Protein AF-A0A2N6VI65-F1 (afdb_monomer_lite)

pLDDT: mean 75.27, std 11.45, range [41.16, 92.69]

Structure (mmCIF, N/CA/C/O backbone):
data_AF-A0A2N6VI65-F1
#
_entry.id   AF-A0A2N6VI65-F1
#
loop_
_atom_site.group_PDB
_atom_site.id
_atom_site.type_symbol
_atom_site.label_atom_id
_atom_site.label_alt_id
_atom_site.label_comp_id
_atom_site.label_asym_id
_atom_site.label_entity_id
_atom_site.label_seq_id
_atom_site.pdbx_PDB_ins_code
_atom_site.Cartn_x
_atom_site.Cartn_y
_atom_site.Cartn_z
_atom_site.occupancy
_atom_site.B_iso_or_equiv
_atom_site.auth_seq_id
_atom_site.auth_comp_id
_atom_site.auth_asym_id
_atom_site.auth_atom_id
_atom_site.pdbx_PDB_model_num
ATOM 1 N N . GLY A 1 1 ? -9.126 8.020 13.273 1.00 67.00 1 GLY A N 1
ATOM 2 C CA . GLY A 1 1 ? -7.845 7.794 12.573 1.00 67.00 1 GLY A CA 1
ATOM 3 C C . GLY A 1 1 ? -8.045 6.681 11.572 1.00 67.00 1 GLY A C 1
ATOM 4 O O . GLY A 1 1 ? -8.697 5.707 11.927 1.00 67.00 1 GLY A O 1
ATOM 5 N N . ALA A 1 2 ? -7.525 6.829 10.350 1.00 69.19 2 ALA A N 1
ATOM 6 C CA . ALA A 1 2 ? -7.930 6.038 9.178 1.00 69.19 2 ALA A CA 1
ATOM 7 C C . ALA A 1 2 ? -7.991 4.512 9.402 1.00 69.19 2 ALA A C 1
ATOM 9 O O . ALA A 1 2 ? -8.909 3.863 8.910 1.00 69.19 2 ALA A O 1
ATOM 10 N N . PHE A 1 3 ? -7.073 3.943 10.191 1.00 77.62 3 PHE A N 1
ATOM 11 C CA . PHE A 1 3 ? -7.085 2.523 10.555 1.00 77.62 3 PHE A CA 1
ATOM 12 C C . PHE A 1 3 ? -8.367 2.095 11.300 1.00 77.62 3 PHE A C 1
ATOM 14 O O . PHE A 1 3 ? -9.081 1.204 10.847 1.00 77.62 3 PHE A O 1
ATOM 21 N N . ARG A 1 4 ? -8.719 2.780 12.398 1.00 79.06 4 ARG A N 1
ATOM 22 C CA . ARG A 1 4 ? -9.907 2.457 13.216 1.00 79.06 4 ARG A CA 1
ATOM 23 C C . ARG A 1 4 ? -11.223 2.652 12.467 1.00 79.06 4 ARG A C 1
ATOM 25 O O . ARG A 1 4 ? -12.185 1.935 12.721 1.00 79.06 4 ARG A O 1
ATOM 32 N N . GLU A 1 5 ? -11.266 3.639 11.577 1.00 78.50 5 GLU A N 1
ATOM 33 C CA . GLU A 1 5 ? -12.449 3.937 10.763 1.00 78.50 5 GLU A CA 1
ATOM 34 C C . GLU A 1 5 ? -12.657 2.905 9.652 1.00 78.50 5 GLU A C 1
ATOM 36 O O . GLU A 1 5 ? -13.792 2.521 9.390 1.00 78.50 5 GLU A O 1
ATOM 41 N N . SER A 1 6 ? -11.576 2.433 9.025 1.00 74.56 6 SER A N 1
ATOM 42 C CA . SER A 1 6 ? -11.659 1.488 7.905 1.00 74.56 6 SER A CA 1
ATOM 43 C C . SER A 1 6 ? -11.772 0.024 8.323 1.00 74.56 6 SER A C 1
ATOM 45 O O . SER A 1 6 ? -12.264 -0.763 7.521 1.00 74.56 6 SER A O 1
ATOM 47 N N . LYS A 1 7 ? -11.347 -0.337 9.545 1.00 81.00 7 LYS A N 1
ATOM 48 C CA . LYS A 1 7 ? -11.342 -1.721 10.066 1.00 81.00 7 LYS A CA 1
ATOM 49 C C . LYS A 1 7 ? -10.830 -2.735 9.027 1.00 81.00 7 LYS A C 1
ATOM 51 O O . LYS A 1 7 ? -11.575 -3.627 8.629 1.00 81.00 7 LYS A O 1
ATOM 56 N N . PRO A 1 8 ? -9.594 -2.568 8.536 1.00 79.69 8 PRO A N 1
ATOM 57 C CA . PRO A 1 8 ? -9.106 -3.370 7.429 1.00 79.69 8 PRO A CA 1
ATOM 58 C C . PRO A 1 8 ? -8.795 -4.803 7.872 1.00 79.69 8 PRO A C 1
ATOM 60 O O . PRO A 1 8 ? -8.305 -5.020 8.978 1.00 79.69 8 PRO A O 1
ATOM 63 N N . ASP A 1 9 ? -8.987 -5.759 6.964 1.00 82.94 9 ASP A N 1
ATOM 64 C CA . ASP A 1 9 ? -8.549 -7.152 7.140 1.00 82.94 9 ASP A CA 1
ATOM 65 C C . ASP A 1 9 ? -7.065 -7.362 6.765 1.00 82.94 9 ASP A C 1
ATOM 67 O O . ASP A 1 9 ? -6.480 -8.400 7.066 1.00 82.94 9 ASP A O 1
ATOM 71 N N . LEU A 1 10 ? -6.441 -6.374 6.108 1.00 80.88 10 LEU A N 1
ATOM 72 C CA . LEU A 1 10 ? -5.026 -6.347 5.723 1.00 80.88 10 LEU A CA 1
ATOM 73 C C . LEU A 1 10 ? -4.535 -4.898 5.638 1.00 80.88 10 LEU A C 1
ATOM 75 O O . LEU A 1 10 ? -5.206 -4.038 5.064 1.00 80.88 10 LEU A O 1
ATOM 79 N N . VAL A 1 11 ? -3.331 -4.639 6.141 1.00 80.44 11 VAL A N 1
ATOM 80 C CA . VAL A 1 11 ? -2.663 -3.341 6.019 1.00 80.44 11 VAL A CA 1
ATOM 81 C C . VAL A 1 11 ? -1.476 -3.454 5.072 1.00 80.44 11 VAL A C 1
ATOM 83 O O . VAL A 1 11 ? -0.551 -4.227 5.312 1.00 80.44 11 VAL A O 1
ATOM 86 N N . LEU A 1 12 ? -1.478 -2.629 4.026 1.00 79.12 12 LEU A N 1
ATOM 87 C CA . LEU A 1 12 ? -0.283 -2.346 3.241 1.00 79.12 12 LEU A CA 1
ATOM 88 C C . LEU A 1 12 ? 0.394 -1.099 3.815 1.00 79.12 12 LEU A C 1
ATOM 90 O O . LEU A 1 12 ? -0.179 -0.010 3.765 1.00 79.12 12 LEU A O 1
ATOM 94 N N . LEU A 1 13 ? 1.585 -1.265 4.384 1.00 75.50 13 LEU A N 1
ATOM 95 C CA . LEU A 1 13 ? 2.303 -0.201 5.079 1.00 75.50 13 LEU A CA 1
ATOM 96 C C . LEU A 1 13 ? 3.497 0.280 4.253 1.00 75.50 13 LEU A C 1
ATOM 98 O O . LEU A 1 13 ? 4.426 -0.479 3.982 1.00 75.50 13 LEU A O 1
ATOM 102 N N . ASP A 1 14 ? 3.499 1.558 3.887 1.00 73.19 14 ASP A N 1
ATOM 103 C CA . ASP A 1 14 ? 4.714 2.210 3.408 1.00 73.19 14 ASP A CA 1
ATOM 104 C C . ASP A 1 14 ? 5.583 2.581 4.617 1.00 73.19 14 ASP A C 1
ATOM 106 O O . ASP A 1 14 ? 5.089 3.176 5.573 1.00 73.19 14 ASP A O 1
ATOM 110 N N . LEU A 1 15 ? 6.863 2.208 4.611 1.00 65.00 15 LEU A N 1
ATOM 111 C CA . LEU A 1 15 ? 7.795 2.591 5.675 1.00 65.00 15 LEU A CA 1
ATOM 112 C C . LEU A 1 15 ? 8.424 3.970 5.430 1.00 65.00 15 LEU A C 1
ATOM 114 O O . LEU A 1 15 ? 8.941 4.582 6.361 1.00 65.00 15 LEU A O 1
ATOM 118 N N . MET A 1 16 ? 8.318 4.494 4.205 1.00 64.44 16 MET A N 1
ATOM 119 C CA . 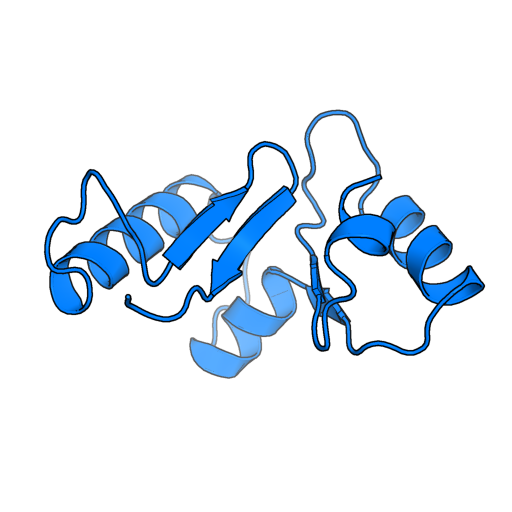MET A 1 16 ? 8.839 5.801 3.795 1.00 64.44 16 MET A CA 1
ATOM 120 C C . MET A 1 16 ? 7.751 6.884 3.848 1.00 64.44 16 MET A C 1
ATOM 122 O O . MET A 1 16 ? 7.564 7.653 2.901 1.00 64.44 16 MET A O 1
ATOM 126 N N . LEU A 1 17 ? 6.997 6.949 4.949 1.00 62.41 17 LEU A N 1
ATOM 127 C CA . LEU A 1 17 ? 5.926 7.936 5.102 1.00 62.41 17 LEU A CA 1
ATOM 128 C C . LEU A 1 17 ? 6.499 9.345 5.335 1.00 62.41 17 LEU A C 1
ATOM 130 O O . LEU A 1 17 ? 7.327 9.544 6.226 1.00 62.41 17 LEU A O 1
ATOM 134 N N . PRO A 1 18 ? 6.036 10.373 4.602 1.00 55.47 18 PRO A N 1
ATOM 135 C CA . PRO A 1 18 ? 6.449 11.743 4.873 1.00 55.47 18 PRO A CA 1
ATOM 136 C C . PRO A 1 18 ? 5.934 12.192 6.248 1.00 55.47 18 PRO A C 1
ATOM 138 O O . PRO A 1 18 ? 4.729 12.206 6.502 1.00 55.47 18 PRO A O 1
ATOM 141 N N . GLY A 1 19 ? 6.854 12.579 7.134 1.00 65.56 19 GLY A N 1
ATOM 142 C CA . GLY A 1 19 ? 6.533 13.118 8.459 1.00 65.56 19 GLY A CA 1
ATOM 143 C C . GLY A 1 19 ? 6.104 12.085 9.508 1.00 65.56 19 GLY A C 1
ATOM 144 O O . GLY A 1 19 ? 5.648 12.490 10.575 1.00 65.56 19 GLY A O 1
ATOM 145 N N . LYS A 1 20 ? 6.234 10.778 9.233 1.00 65.94 20 LYS A N 1
ATOM 146 C CA . LYS A 1 20 ? 5.970 9.701 10.201 1.00 65.94 20 LYS A CA 1
ATOM 147 C C . LYS A 1 20 ? 6.993 8.579 10.070 1.00 65.94 20 LYS A C 1
ATOM 149 O O . LYS A 1 20 ? 7.343 8.195 8.961 1.00 65.94 20 LYS A O 1
ATOM 154 N N . ASP A 1 21 ? 7.409 8.010 11.196 1.00 77.75 21 ASP A N 1
ATOM 155 C CA . ASP A 1 21 ? 8.163 6.757 11.214 1.00 77.75 21 ASP A CA 1
ATOM 156 C C . ASP A 1 21 ? 7.193 5.586 10.969 1.00 77.75 21 ASP A C 1
ATOM 158 O O . ASP A 1 21 ? 6.334 5.287 11.803 1.00 77.75 21 ASP A O 1
ATOM 162 N N . GLY A 1 22 ? 7.314 4.911 9.822 1.00 70.62 22 GLY A N 1
ATOM 163 C CA . GLY A 1 22 ? 6.486 3.747 9.495 1.00 70.62 22 GLY A CA 1
ATOM 164 C C . GLY A 1 22 ? 6.585 2.619 10.531 1.00 70.62 22 GLY A C 1
ATOM 165 O O . GLY A 1 22 ? 5.606 1.909 10.761 1.00 70.62 22 GLY A O 1
ATOM 166 N N . MET A 1 23 ? 7.712 2.494 11.240 1.00 79.06 23 MET A N 1
ATOM 167 C CA . MET A 1 23 ? 7.863 1.517 12.323 1.00 79.06 23 MET A CA 1
ATOM 168 C C . MET A 1 23 ? 7.047 1.888 13.560 1.00 79.06 23 MET A C 1
ATOM 170 O O . MET A 1 23 ? 6.576 1.000 14.273 1.00 79.06 23 MET A O 1
ATOM 174 N N . GLU A 1 24 ? 6.877 3.180 13.835 1.00 81.94 24 GLU A N 1
ATOM 175 C CA . GLU A 1 24 ? 6.002 3.652 14.906 1.00 81.94 24 GLU A CA 1
ATOM 176 C C . GLU A 1 24 ? 4.536 3.387 14.562 1.00 81.94 24 GLU A C 1
ATOM 178 O O . GLU A 1 24 ? 3.817 2.832 15.388 1.00 81.94 24 GLU A O 1
ATOM 183 N N . VAL A 1 25 ? 4.131 3.630 13.310 1.00 82.56 25 VAL A N 1
ATOM 184 C CA . VAL A 1 25 ? 2.784 3.285 12.821 1.00 82.56 25 VAL A CA 1
ATOM 185 C C . VAL A 1 25 ? 2.514 1.781 12.944 1.00 82.56 25 VAL A C 1
AT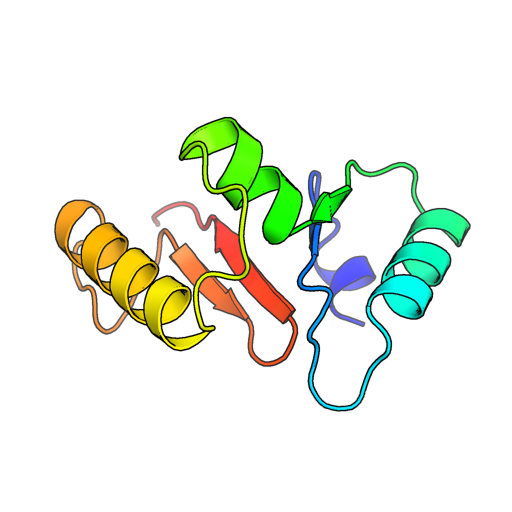OM 187 O O . VAL A 1 25 ? 1.456 1.376 13.424 1.00 82.56 25 VAL A O 1
ATOM 190 N N . CYS A 1 26 ? 3.477 0.934 12.568 1.00 84.50 26 CYS A N 1
ATOM 191 C CA . CYS A 1 26 ? 3.365 -0.516 12.740 1.00 84.50 26 CYS A CA 1
ATOM 192 C C . CYS A 1 26 ? 3.193 -0.902 14.220 1.00 84.50 26 CYS A C 1
ATOM 194 O O . CYS A 1 26 ? 2.308 -1.689 14.564 1.00 84.50 26 CYS A O 1
ATOM 196 N N . ARG A 1 27 ? 4.000 -0.307 15.112 1.00 86.19 27 ARG A N 1
ATOM 197 C CA . ARG A 1 27 ? 3.907 -0.511 16.567 1.00 86.19 27 ARG A CA 1
ATOM 198 C C . ARG A 1 27 ? 2.555 -0.069 17.127 1.00 86.19 27 ARG A C 1
ATOM 200 O O . ARG A 1 27 ? 2.021 -0.757 17.991 1.00 86.19 27 ARG A O 1
ATOM 207 N N . GLU A 1 28 ? 2.001 1.044 16.655 1.00 88.06 28 GLU A N 1
ATOM 208 C CA . GLU A 1 28 ? 0.674 1.518 17.059 1.00 88.06 28 GLU A CA 1
ATOM 209 C C . GLU A 1 28 ? -0.422 0.531 16.659 1.00 88.06 28 GLU A C 1
ATOM 211 O O . GLU A 1 28 ? -1.199 0.125 17.520 1.00 88.06 28 GLU A O 1
ATOM 216 N N . ILE A 1 29 ? -0.439 0.078 15.401 1.00 87.56 29 ILE A N 1
ATOM 217 C CA . ILE A 1 29 ? -1.417 -0.911 14.922 1.00 87.56 29 ILE A CA 1
ATOM 218 C C . ILE A 1 29 ? -1.307 -2.205 15.736 1.00 87.56 29 ILE A C 1
ATOM 220 O O . ILE A 1 29 ? -2.318 -2.729 16.194 1.00 87.56 29 ILE A O 1
ATOM 224 N N . ARG A 1 30 ? -0.085 -2.686 15.995 1.00 90.44 30 ARG A N 1
ATOM 225 C CA . ARG A 1 30 ? 0.166 -3.915 16.769 1.00 90.44 30 ARG A CA 1
ATOM 226 C C . ARG A 1 30 ? -0.258 -3.841 18.234 1.00 90.44 30 ARG A C 1
ATOM 228 O O . ARG A 1 30 ? -0.459 -4.88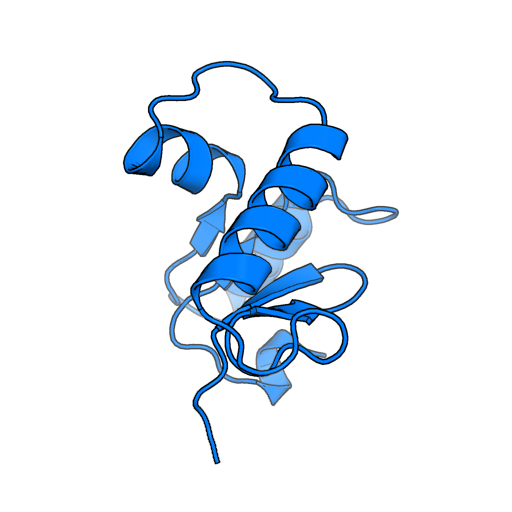1 18.846 1.00 90.44 30 ARG A O 1
ATOM 235 N N . ARG A 1 31 ? -0.409 -2.645 18.811 1.00 92.31 31 ARG A N 1
ATOM 236 C CA . ARG A 1 31 ? -0.956 -2.492 20.171 1.00 92.31 31 ARG A CA 1
ATOM 237 C C . ARG A 1 31 ? -2.461 -2.732 20.232 1.00 92.31 31 ARG A C 1
ATOM 239 O O . ARG A 1 31 ? -2.971 -2.996 21.315 1.00 92.31 31 ARG A O 1
ATOM 246 N N . GLU A 1 32 ? -3.164 -2.594 19.111 1.00 90.56 32 GLU A N 1
ATOM 247 C CA . GLU A 1 32 ? -4.628 -2.646 19.066 1.00 90.56 32 GLU A CA 1
ATOM 248 C C . GLU A 1 32 ? -5.196 -3.702 18.106 1.00 90.56 32 GLU A C 1
ATOM 250 O O . GLU A 1 32 ? -6.399 -3.955 18.142 1.00 90.56 32 GLU A O 1
ATOM 255 N N . SER A 1 33 ? -4.370 -4.329 17.261 1.00 91.06 33 SER A N 1
ATOM 256 C CA . SER A 1 33 ? -4.814 -5.316 16.277 1.00 91.06 33 SER A CA 1
ATOM 257 C C . SER A 1 33 ? -3.710 -6.273 15.811 1.00 91.06 33 SER A C 1
ATOM 259 O O . SER A 1 33 ? -2.577 -5.878 15.512 1.00 91.06 33 SER A O 1
ATOM 261 N N . ASP A 1 34 ? -4.101 -7.532 15.620 1.00 92.69 34 ASP A N 1
ATOM 262 C CA . ASP A 1 34 ? -3.289 -8.585 15.001 1.00 92.69 34 ASP A CA 1
ATOM 263 C C . ASP A 1 34 ? -3.464 -8.662 13.477 1.00 92.69 34 ASP A C 1
ATOM 265 O O . ASP A 1 34 ? -2.981 -9.594 12.837 1.00 92.69 34 ASP A O 1
ATOM 269 N N . VAL A 1 35 ? -4.130 -7.672 12.869 1.00 89.81 35 VAL A N 1
ATOM 270 C CA . VAL A 1 35 ? -4.325 -7.602 11.415 1.00 89.81 35 VAL A CA 1
ATOM 271 C C . VAL A 1 35 ? -2.996 -7.810 10.6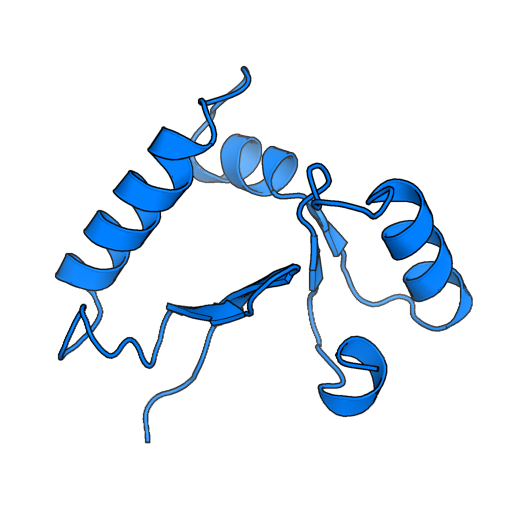74 1.00 89.81 35 VAL A C 1
ATOM 273 O O . VAL A 1 35 ? -1.981 -7.209 11.046 1.00 89.81 35 VAL A O 1
ATOM 276 N N . PRO A 1 36 ? -2.941 -8.639 9.626 1.00 85.75 36 PRO A N 1
ATOM 277 C CA . PRO A 1 36 ? -1.741 -8.773 8.816 1.00 85.75 36 PRO A CA 1
ATOM 278 C C . PRO A 1 36 ? -1.237 -7.407 8.325 1.00 85.75 36 PRO A C 1
ATOM 280 O O . PRO A 1 36 ? -2.016 -6.561 7.883 1.00 85.75 36 PRO A O 1
ATOM 283 N N . ILE A 1 37 ? 0.075 -7.188 8.428 1.00 87.19 37 ILE A N 1
ATOM 284 C CA . ILE A 1 37 ? 0.751 -6.001 7.898 1.00 87.19 37 ILE A CA 1
ATOM 285 C C . ILE A 1 37 ? 1.774 -6.505 6.889 1.00 87.19 37 ILE A C 1
ATOM 287 O O . ILE A 1 37 ? 2.636 -7.305 7.248 1.00 87.19 37 ILE A O 1
ATOM 291 N N . ILE A 1 38 ? 1.667 -6.037 5.651 1.00 83.94 38 ILE A N 1
ATOM 292 C CA . ILE A 1 38 ? 2.644 -6.275 4.589 1.00 83.94 38 ILE A CA 1
ATOM 293 C C . ILE A 1 38 ? 3.282 -4.931 4.269 1.00 83.94 38 ILE A C 1
ATOM 295 O O . ILE A 1 38 ? 2.576 -3.961 3.974 1.00 83.94 38 ILE A O 1
ATOM 299 N N . THR A 1 39 ? 4.607 -4.846 4.345 1.00 83.00 39 THR A N 1
ATOM 300 C CA . THR A 1 39 ? 5.293 -3.617 3.943 1.00 83.00 39 THR A CA 1
ATOM 301 C C . THR A 1 39 ? 5.338 -3.501 2.426 1.00 83.00 39 THR A C 1
ATOM 303 O O . THR A 1 39 ? 5.255 -4.490 1.692 1.00 83.00 39 THR A O 1
ATOM 306 N N . ARG A 1 40 ? 5.498 -2.274 1.932 1.00 74.69 40 ARG A N 1
ATOM 307 C CA . ARG A 1 40 ? 5.705 -2.025 0.502 1.00 74.69 40 ARG A CA 1
ATOM 308 C C . ARG A 1 40 ? 6.872 -2.853 -0.043 1.00 74.69 40 ARG A C 1
ATOM 310 O O . ARG A 1 40 ? 6.758 -3.426 -1.121 1.00 74.69 40 ARG A O 1
ATOM 317 N N . GLU A 1 41 ? 7.964 -2.933 0.708 1.00 74.44 41 GLU A N 1
ATOM 318 C CA . GLU A 1 41 ? 9.169 -3.682 0.355 1.00 74.44 41 GLU A CA 1
ATOM 319 C C . GLU A 1 41 ? 8.890 -5.186 0.266 1.00 74.44 41 GLU A C 1
ATOM 321 O O . GLU A 1 41 ? 9.223 -5.793 -0.747 1.00 74.44 41 GLU A O 1
ATOM 326 N N . GLN A 1 42 ? 8.190 -5.759 1.253 1.00 77.94 42 GLN A N 1
ATOM 327 C CA . GLN A 1 42 ? 7.804 -7.174 1.234 1.00 77.94 42 GLN A CA 1
ATOM 328 C C . GLN A 1 42 ? 6.917 -7.507 0.033 1.00 77.94 42 GLN A C 1
ATOM 330 O O . GLN A 1 42 ? 7.108 -8.532 -0.609 1.00 77.94 42 GLN A O 1
ATOM 335 N N . LEU A 1 43 ? 5.967 -6.634 -0.317 1.00 73.44 43 LEU A N 1
ATOM 336 C CA . LEU A 1 43 ? 5.125 -6.862 -1.490 1.00 73.44 43 LEU A CA 1
ATOM 337 C C . LEU A 1 43 ? 5.941 -6.826 -2.795 1.00 73.44 43 LEU A C 1
ATOM 339 O O . LEU A 1 43 ? 5.716 -7.643 -3.688 1.00 73.44 43 LEU A O 1
ATOM 343 N N . LEU A 1 44 ? 6.873 -5.874 -2.917 1.00 69.69 44 LEU A N 1
ATOM 344 C CA . LEU A 1 44 ? 7.749 -5.749 -4.088 1.00 69.69 44 LEU A CA 1
ATOM 345 C C . LEU A 1 44 ? 8.683 -6.955 -4.239 1.00 69.69 44 LEU A C 1
ATOM 347 O O . LEU A 1 44 ?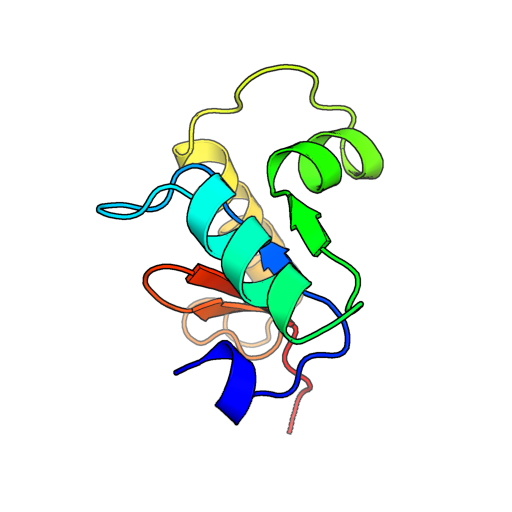 8.930 -7.406 -5.359 1.00 69.69 44 LEU A O 1
ATOM 351 N N . GLU A 1 45 ? 9.167 -7.486 -3.125 1.00 76.00 45 GLU A N 1
ATOM 352 C CA . GLU A 1 45 ? 9.984 -8.689 -3.086 1.00 76.00 45 GLU A CA 1
ATOM 353 C C . GLU A 1 45 ? 9.174 -9.939 -3.457 1.00 76.00 45 GLU A C 1
ATOM 355 O O . GLU A 1 45 ? 9.521 -10.621 -4.418 1.00 76.00 45 GLU A O 1
ATOM 360 N N . GLU A 1 46 ? 8.066 -10.206 -2.766 1.00 77.94 46 GLU A N 1
ATOM 361 C CA . GLU A 1 46 ? 7.304 -11.457 -2.904 1.00 77.94 46 GLU A CA 1
ATOM 362 C C . GLU A 1 46 ? 6.583 -11.584 -4.254 1.00 77.94 46 GLU A C 1
ATOM 364 O O . GLU A 1 46 ? 6.486 -12.672 -4.819 1.00 77.94 46 GLU A O 1
ATOM 369 N N . VAL A 1 47 ? 6.068 -10.479 -4.804 1.00 72.19 47 VAL A N 1
ATOM 370 C CA . VAL A 1 47 ? 5.282 -10.519 -6.052 1.00 72.19 47 VAL A CA 1
ATOM 371 C C . VAL A 1 47 ? 6.150 -10.284 -7.289 1.00 72.19 47 VAL A C 1
ATOM 373 O O . VAL A 1 47 ? 5.869 -10.841 -8.351 1.00 72.19 47 VAL A O 1
ATOM 376 N N . TRP A 1 48 ? 7.194 -9.456 -7.178 1.00 64.69 48 TRP A N 1
ATOM 377 C CA . TRP A 1 48 ? 7.999 -9.023 -8.328 1.00 64.69 48 TRP A CA 1
ATOM 378 C C . TRP A 1 48 ? 9.485 -9.395 -8.247 1.00 64.69 48 TRP A C 1
ATOM 380 O O . TRP A 1 48 ? 10.200 -9.190 -9.228 1.00 64.69 48 TRP A O 1
ATOM 390 N N . GLY A 1 49 ? 9.964 -9.955 -7.134 1.00 63.47 49 GLY A N 1
ATOM 391 C CA . GLY A 1 49 ? 11.365 -10.350 -6.963 1.00 63.47 49 GLY A CA 1
ATOM 392 C C . GLY A 1 49 ? 12.335 -9.172 -6.832 1.00 63.47 49 GLY A C 1
ATOM 393 O O . GLY A 1 49 ? 13.530 -9.331 -7.089 1.00 63.47 49 GLY A O 1
ATOM 394 N N . TYR A 1 50 ? 11.859 -7.972 -6.479 1.00 65.88 50 TYR A N 1
ATOM 395 C CA . TYR A 1 50 ? 12.722 -6.795 -6.358 1.00 65.88 50 TYR A CA 1
ATOM 396 C C . TYR A 1 50 ? 13.449 -6.762 -5.011 1.00 65.88 50 TYR A C 1
ATOM 398 O O . TYR A 1 50 ? 12.846 -6.545 -3.971 1.00 65.88 50 TYR A O 1
ATOM 406 N N . GLN A 1 51 ? 14.772 -6.932 -5.057 1.00 58.50 51 GLN A N 1
ATOM 407 C CA . GLN A 1 51 ? 15.651 -7.000 -3.881 1.00 58.50 51 GLN A CA 1
ATOM 408 C C . GLN A 1 51 ? 16.270 -5.647 -3.479 1.00 58.50 51 GLN A C 1
ATOM 410 O O . GLN A 1 51 ? 16.997 -5.570 -2.495 1.00 58.50 51 GLN A O 1
ATOM 415 N N . HIS A 1 52 ? 16.067 -4.582 -4.261 1.00 52.91 52 HIS A N 1
ATOM 416 C CA . HIS A 1 52 ? 16.680 -3.271 -4.023 1.00 52.91 52 HIS A CA 1
ATOM 417 C C . HIS A 1 52 ? 15.660 -2.158 -4.212 1.00 52.91 52 HIS A C 1
ATOM 419 O O . HIS A 1 52 ? 14.765 -2.280 -5.048 1.00 52.91 52 HIS A O 1
ATOM 425 N N . SER A 1 53 ? 15.833 -1.088 -3.431 1.00 54.81 53 SER A N 1
ATOM 426 C CA . SER A 1 53 ? 15.073 0.163 -3.415 1.00 54.81 53 SER A CA 1
ATOM 427 C C . SER A 1 53 ? 14.770 0.679 -4.822 1.00 54.81 53 SER A C 1
ATOM 429 O O . SER A 1 53 ? 15.462 1.530 -5.378 1.00 54.81 53 SER A O 1
ATOM 431 N N . ALA A 1 54 ? 13.695 0.157 -5.404 1.00 49.38 54 ALA A N 1
ATOM 432 C CA . ALA A 1 54 ? 13.096 0.699 -6.597 1.00 49.38 54 ALA A CA 1
ATOM 433 C C . ALA A 1 54 ? 12.569 2.080 -6.206 1.00 49.38 54 ALA A C 1
ATOM 435 O O . ALA A 1 54 ? 11.562 2.199 -5.505 1.00 49.38 54 ALA A O 1
ATOM 436 N N . ASP A 1 55 ? 13.353 3.087 -6.592 1.00 58.03 55 ASP A N 1
ATOM 437 C CA . ASP A 1 55 ? 13.079 4.519 -6.604 1.00 58.03 55 ASP A CA 1
ATOM 438 C C . ASP A 1 55 ? 11.569 4.779 -6.545 1.00 58.03 55 ASP A C 1
ATOM 440 O O . ASP A 1 55 ? 10.824 4.233 -7.353 1.00 58.03 55 ASP A O 1
ATOM 444 N N . THR A 1 56 ? 11.072 5.566 -5.592 1.00 51.88 56 THR A N 1
ATOM 445 C CA . THR A 1 56 ? 9.627 5.746 -5.332 1.00 51.88 56 THR A CA 1
ATOM 446 C C . THR A 1 56 ? 8.849 6.181 -6.589 1.00 51.88 56 THR A C 1
ATOM 448 O O . THR A 1 56 ? 7.644 5.947 -6.710 1.00 51.88 56 THR A O 1
ATOM 451 N N . ARG A 1 57 ? 9.554 6.743 -7.583 1.00 55.88 57 ARG A N 1
ATOM 452 C CA . ARG A 1 57 ? 9.071 6.968 -8.954 1.00 55.88 57 ARG A CA 1
ATOM 453 C C . ARG A 1 57 ? 8.572 5.704 -9.663 1.00 55.88 57 ARG A C 1
ATOM 455 O O . ARG A 1 57 ? 7.562 5.774 -10.360 1.00 55.88 57 ARG A O 1
ATOM 462 N N . LEU A 1 58 ? 9.236 4.565 -9.490 1.00 59.41 58 LEU A N 1
ATOM 463 C CA . LEU A 1 58 ? 8.854 3.281 -10.072 1.00 59.41 58 LEU A CA 1
ATOM 464 C C . LEU A 1 58 ? 7.502 2.818 -9.536 1.00 59.41 58 LEU A C 1
ATOM 466 O O . LEU A 1 58 ? 6.662 2.414 -10.331 1.00 59.41 58 LEU A O 1
ATOM 470 N N . VAL A 1 59 ? 7.229 2.958 -8.235 1.00 66.44 59 VAL A N 1
ATOM 471 C CA . VAL A 1 59 ? 5.928 2.568 -7.655 1.00 66.44 59 VAL A CA 1
ATOM 472 C C . VAL A 1 59 ? 4.783 3.331 -8.316 1.00 66.44 59 VAL A C 1
ATOM 474 O O . VAL A 1 59 ? 3.810 2.716 -8.746 1.00 66.44 59 VAL A O 1
ATOM 477 N N . ASN A 1 60 ? 4.916 4.649 -8.481 1.00 71.19 60 ASN A N 1
ATOM 478 C CA . ASN A 1 60 ? 3.893 5.454 -9.153 1.00 71.19 60 ASN A CA 1
ATOM 479 C C . ASN A 1 60 ? 3.697 5.021 -10.612 1.00 71.19 60 ASN A C 1
ATOM 481 O O . ASN A 1 60 ? 2.561 4.855 -11.049 1.00 71.19 60 ASN A O 1
ATOM 485 N N . VAL A 1 61 ? 4.786 4.768 -11.347 1.00 69.94 61 VAL A N 1
ATOM 486 C CA . VAL A 1 61 ? 4.725 4.280 -12.736 1.00 69.94 61 VAL A CA 1
ATOM 487 C C . VAL A 1 61 ? 4.064 2.901 -12.814 1.00 69.94 61 VAL A C 1
ATOM 489 O O . VAL A 1 61 ? 3.244 2.657 -13.699 1.00 69.94 61 VAL A O 1
ATOM 492 N N . HIS A 1 62 ? 4.385 1.990 -11.899 1.00 70.62 62 HIS A N 1
ATOM 493 C CA . HIS A 1 62 ? 3.808 0.649 -11.872 1.00 70.62 62 HIS A CA 1
ATOM 494 C C . HIS A 1 62 ? 2.329 0.672 -11.493 1.00 70.62 62 HIS A C 1
ATOM 496 O O . HIS A 1 62 ? 1.542 -0.009 -12.146 1.00 70.62 62 HIS A O 1
ATOM 502 N N . VAL A 1 63 ? 1.926 1.497 -10.524 1.00 77.25 63 VAL A N 1
ATOM 503 C CA . VAL A 1 63 ? 0.510 1.692 -10.188 1.00 77.25 63 VAL A CA 1
ATOM 504 C C . VAL A 1 63 ? -0.246 2.314 -11.358 1.00 77.25 63 VAL A C 1
ATOM 506 O O . VAL A 1 63 ? -1.340 1.861 -11.680 1.00 77.25 63 VAL A O 1
ATOM 509 N N . GLN A 1 64 ? 0.338 3.289 -12.053 1.00 80.38 64 GLN A N 1
ATOM 510 C CA . GLN A 1 64 ? -0.282 3.886 -13.235 1.00 80.38 64 GLN A CA 1
ATOM 511 C C . GLN A 1 64 ? -0.453 2.859 -14.370 1.00 80.38 64 GLN A C 1
ATOM 513 O O . GLN A 1 64 ? -1.523 2.781 -14.971 1.00 80.38 64 GLN A O 1
ATOM 518 N N . ARG A 1 65 ? 0.554 2.004 -14.613 1.00 77.06 65 ARG A N 1
ATOM 519 C CA . ARG A 1 65 ? 0.481 0.882 -15.573 1.00 77.06 65 ARG A CA 1
ATOM 520 C C . ARG A 1 65 ? -0.499 -0.212 -15.156 1.00 77.06 65 ARG A C 1
ATOM 522 O O . ARG A 1 65 ? -1.053 -0.895 -16.010 1.00 77.06 65 ARG A O 1
ATOM 529 N N . LEU A 1 66 ? -0.660 -0.441 -13.856 1.00 74.31 66 LEU A N 1
ATOM 530 C CA . LEU A 1 66 ? -1.637 -1.389 -13.339 1.00 74.31 66 LEU A CA 1
ATOM 531 C C . LEU A 1 66 ? -3.047 -0.844 -13.571 1.00 74.31 66 LEU A C 1
ATOM 533 O O . LEU A 1 66 ? -3.858 -1.525 -14.190 1.00 74.31 66 LEU A O 1
ATOM 537 N N . ARG A 1 67 ? -3.299 0.412 -13.181 1.00 85.50 67 ARG A N 1
ATOM 538 C CA . ARG A 1 67 ? -4.576 1.099 -13.405 1.00 85.50 67 ARG A CA 1
ATOM 539 C C . ARG A 1 67 ? -4.963 1.123 -14.877 1.00 85.50 67 ARG A C 1
ATOM 541 O O . ARG A 1 67 ? -6.087 0.778 -15.200 1.00 85.50 67 ARG A O 1
ATOM 548 N N . SER A 1 68 ? -4.019 1.393 -15.781 1.00 80.81 68 SER A N 1
ATOM 549 C CA . SER A 1 68 ? -4.288 1.376 -17.227 1.00 80.81 68 SER A CA 1
ATOM 550 C C . SER A 1 68 ? -4.730 0.015 -17.777 1.00 80.81 68 SER A C 1
ATOM 552 O O . SER A 1 68 ? -5.220 -0.049 -18.898 1.00 80.81 68 SER A O 1
ATOM 554 N N . LYS A 1 69 ? -4.495 -1.080 -17.044 1.00 72.38 69 LYS A N 1
ATOM 555 C CA . LYS A 1 69 ? -4.883 -2.438 -17.448 1.00 72.38 69 LYS A CA 1
ATOM 556 C C . LYS A 1 69 ? -6.185 -2.910 -16.808 1.00 72.38 69 LYS A C 1
ATOM 558 O O . LYS A 1 69 ? -6.810 -3.803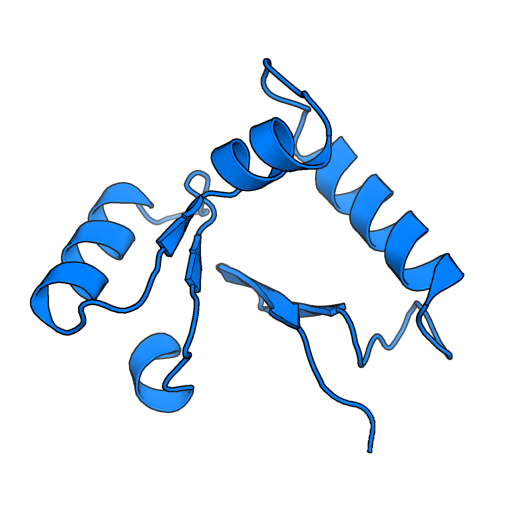 -17.370 1.00 72.38 69 LYS A O 1
ATOM 563 N N . ILE A 1 70 ? -6.537 -2.391 -15.630 1.00 78.69 70 ILE A N 1
ATOM 564 C CA . ILE A 1 70 ? -7.619 -2.956 -14.807 1.00 78.69 70 ILE A CA 1
ATOM 565 C C . ILE A 1 70 ? -8.737 -1.962 -14.488 1.00 78.69 70 ILE A C 1
ATOM 567 O O . ILE A 1 70 ? -9.854 -2.397 -14.238 1.00 78.69 70 ILE A O 1
ATOM 571 N N . GLU A 1 71 ? -8.461 -0.657 -14.494 1.00 85.31 71 GLU A N 1
ATOM 572 C CA . GLU A 1 71 ? -9.468 0.377 -14.245 1.00 85.31 71 GLU A CA 1
ATOM 573 C C . GLU A 1 71 ? -10.220 0.709 -15.531 1.00 85.31 71 GLU A C 1
ATOM 575 O O . GLU A 1 71 ? -9.650 0.704 -16.625 1.00 85.31 71 GLU A O 1
ATOM 580 N N . ARG A 1 72 ? -11.496 1.078 -15.391 1.00 91.31 72 ARG A N 1
ATOM 581 C CA . ARG A 1 72 ? -12.281 1.632 -16.500 1.00 91.31 72 ARG A CA 1
ATOM 582 C C . ARG A 1 72 ? -11.813 3.041 -16.877 1.00 91.31 72 ARG A C 1
ATOM 584 O O . ARG A 1 72 ? -11.763 3.362 -18.060 1.00 91.31 72 ARG A O 1
ATOM 591 N N . ASP A 1 73 ? -11.467 3.845 -15.873 1.00 91.88 73 ASP A N 1
ATOM 592 C CA . ASP A 1 73 ? -10.848 5.162 -16.008 1.00 91.88 73 ASP A CA 1
ATOM 593 C C . ASP A 1 73 ? -9.619 5.242 -15.077 1.00 91.88 73 ASP A C 1
ATOM 595 O O . ASP A 1 73 ? -9.766 5.348 -13.859 1.00 91.88 73 ASP A O 1
ATOM 599 N N . PRO A 1 74 ? -8.388 5.172 -15.612 1.00 87.06 74 PRO A N 1
ATOM 600 C CA . PRO A 1 74 ? -7.173 5.226 -14.801 1.00 87.06 74 PRO A CA 1
ATOM 601 C C . PRO A 1 74 ? -6.946 6.553 -14.061 1.00 87.06 74 PRO A C 1
ATOM 603 O O . PRO A 1 74 ? -6.176 6.565 -13.094 1.00 87.06 74 PRO A O 1
ATOM 606 N N . GLU A 1 75 ? -7.559 7.658 -14.506 1.00 89.75 75 GLU A N 1
ATOM 607 C CA . GLU A 1 75 ? -7.464 8.960 -13.830 1.00 89.75 75 GLU A CA 1
ATOM 608 C C . GLU A 1 75 ? -8.409 9.048 -12.623 1.00 89.75 75 GLU A C 1
ATOM 610 O O . GLU A 1 75 ? -8.087 9.725 -11.644 1.00 89.75 75 GLU A O 1
ATOM 615 N N . ASN A 1 76 ? -9.508 8.285 -12.644 1.00 89.81 76 ASN A N 1
ATOM 616 C CA . ASN A 1 76 ? -10.443 8.088 -11.533 1.00 89.81 76 ASN A CA 1
ATOM 617 C C . ASN A 1 76 ? -10.504 6.606 -11.111 1.00 89.81 76 ASN A C 1
ATOM 619 O O . ASN A 1 76 ? -11.479 5.910 -11.391 1.00 89.81 76 ASN A O 1
ATOM 623 N N . PRO A 1 77 ? -9.460 6.097 -10.432 1.00 88.88 77 PRO A N 1
ATOM 624 C CA . PRO A 1 77 ? -9.356 4.682 -10.104 1.00 88.88 77 PRO A CA 1
ATOM 625 C C . PRO A 1 77 ? -10.331 4.274 -8.994 1.00 88.88 77 PRO A C 1
ATOM 627 O O . PRO A 1 77 ? -10.371 4.904 -7.933 1.00 88.88 77 PRO A O 1
ATOM 630 N N . GLU A 1 78 ? -11.043 3.168 -9.202 1.00 89.12 78 GLU A N 1
ATOM 631 C CA . GLU A 1 78 ? -11.971 2.576 -8.230 1.00 89.12 78 GLU A CA 1
ATOM 632 C C . GLU A 1 78 ? -11.409 1.293 -7.603 1.00 89.12 78 GLU A C 1
ATOM 634 O O . GLU A 1 78 ? -11.702 0.985 -6.444 1.00 89.12 78 GLU A O 1
ATOM 639 N N . ILE A 1 79 ? -10.567 0.563 -8.339 1.00 84.69 79 ILE A N 1
ATOM 640 C CA . ILE A 1 79 ? -9.988 -0.715 -7.914 1.00 84.69 79 ILE A CA 1
ATOM 641 C C . ILE A 1 79 ? -8.713 -0.501 -7.094 1.00 84.69 79 ILE A C 1
ATOM 643 O O . ILE A 1 79 ? -8.526 -1.146 -6.066 1.00 84.69 79 ILE A O 1
ATOM 647 N N . VAL A 1 80 ? -7.830 0.410 -7.503 1.00 83.31 80 VAL A N 1
ATOM 648 C CA . VAL A 1 80 ? -6.570 0.735 -6.818 1.00 83.31 80 VAL A CA 1
ATOM 649 C C . VAL A 1 80 ? -6.592 2.206 -6.435 1.00 83.31 80 VAL A C 1
ATOM 651 O O . VAL A 1 80 ? -6.111 3.064 -7.174 1.00 83.31 80 VAL A O 1
ATOM 654 N N . VAL A 1 81 ? -7.123 2.527 -5.258 1.00 84.50 81 VAL A N 1
ATOM 655 C CA . VAL A 1 81 ? -7.349 3.911 -4.816 1.00 84.50 81 VAL A CA 1
ATOM 656 C C . VAL A 1 81 ? -6.140 4.433 -4.044 1.00 84.50 81 VAL A C 1
ATOM 658 O O . VAL A 1 81 ? -5.661 3.782 -3.116 1.00 84.50 81 VAL A O 1
ATOM 661 N N . THR A 1 82 ? -5.656 5.632 -4.383 1.00 81.56 82 THR A N 1
ATOM 662 C CA . THR A 1 82 ? -4.610 6.302 -3.593 1.00 81.56 82 THR A CA 1
ATOM 663 C C . THR A 1 82 ? -5.197 6.836 -2.291 1.00 81.56 82 THR A C 1
ATOM 665 O O . THR A 1 82 ? -6.127 7.640 -2.301 1.00 81.56 82 THR A O 1
ATOM 668 N N . VAL A 1 83 ? -4.595 6.461 -1.166 1.00 78.06 83 VAL A N 1
ATOM 669 C CA . VAL A 1 83 ? -4.863 7.047 0.149 1.00 78.06 83 VAL A CA 1
ATOM 670 C C . VAL A 1 83 ? -3.692 7.965 0.487 1.00 78.06 83 VAL A C 1
ATOM 672 O O . VAL A 1 83 ? -2.586 7.508 0.784 1.00 78.06 83 VAL A O 1
ATOM 675 N N . ARG A 1 84 ? -3.913 9.282 0.386 1.00 72.81 84 ARG A N 1
ATOM 676 C CA . ARG A 1 84 ? -2.859 10.290 0.594 1.00 72.81 84 ARG A CA 1
ATOM 677 C C . ARG A 1 84 ? -2.205 10.121 1.968 1.00 72.81 84 ARG A C 1
ATOM 679 O O . ARG A 1 84 ? -2.898 10.062 2.978 1.00 72.81 84 ARG A O 1
ATOM 686 N N . GLY A 1 85 ? -0.871 10.065 1.986 1.00 58.09 85 GLY A N 1
ATOM 687 C CA . GLY A 1 85 ? -0.081 9.890 3.209 1.00 58.09 85 GLY A CA 1
ATOM 688 C C . GLY A 1 85 ? -0.134 8.485 3.820 1.00 58.09 85 GLY A C 1
ATOM 689 O O . GLY A 1 85 ? 0.305 8.328 4.953 1.00 58.09 85 GLY A O 1
ATOM 690 N N . VAL A 1 86 ? -0.685 7.492 3.107 1.00 66.69 86 VAL A N 1
ATOM 691 C CA . VAL A 1 86 ? -0.771 6.090 3.558 1.00 66.69 86 VAL A CA 1
ATOM 692 C C . VAL A 1 86 ? -0.282 5.118 2.479 1.00 66.69 86 VAL A C 1
ATOM 694 O O . VAL A 1 86 ? 0.483 4.215 2.789 1.00 66.69 86 VAL A O 1
ATOM 697 N N . GLY A 1 87 ? -0.700 5.296 1.219 1.00 68.69 87 GLY A N 1
ATOM 698 C CA . GLY A 1 87 ? -0.340 4.397 0.117 1.00 68.69 87 GLY A CA 1
ATOM 699 C C . GLY A 1 87 ? -1.515 4.134 -0.826 1.00 68.69 87 GLY A C 1
ATOM 700 O O . GLY A 1 87 ? -2.150 5.073 -1.311 1.00 68.69 87 GLY A O 1
ATOM 701 N N . TYR A 1 88 ? -1.817 2.860 -1.081 1.00 78.06 88 TYR A N 1
ATOM 702 C CA . TYR A 1 88 ? -2.906 2.424 -1.960 1.00 78.06 88 TYR A CA 1
ATOM 703 C C . TYR A 1 88 ? -3.813 1.422 -1.244 1.00 78.06 88 TYR A C 1
ATOM 705 O O . TYR A 1 88 ? -3.339 0.627 -0.437 1.00 78.06 88 TYR A O 1
ATOM 713 N N . ARG A 1 89 ? -5.110 1.438 -1.557 1.00 78.94 89 ARG A N 1
ATOM 714 C CA . ARG A 1 89 ? -6.080 0.437 -1.091 1.00 78.94 89 ARG A CA 1
ATOM 715 C C . ARG A 1 89 ? -6.754 -0.248 -2.274 1.00 78.94 89 ARG A C 1
ATOM 717 O O . ARG A 1 89 ? -7.003 0.402 -3.291 1.00 78.94 89 ARG A O 1
ATOM 724 N N . ALA A 1 90 ? -7.099 -1.521 -2.106 1.00 79.31 90 ALA A N 1
ATOM 725 C CA . ALA A 1 90 ? -8.009 -2.208 -3.013 1.00 79.31 90 ALA A CA 1
ATOM 726 C C . ALA A 1 90 ? -9.452 -1.741 -2.740 1.00 79.31 90 ALA A C 1
ATOM 728 O O . ALA A 1 90 ? -9.904 -1.750 -1.593 1.00 79.31 90 ALA A O 1
ATOM 729 N N . GLY A 1 91 ? -10.158 -1.294 -3.774 1.00 75.81 91 GLY A N 1
ATOM 730 C CA . GLY A 1 91 ? -11.587 -0.992 -3.754 1.00 75.81 91 GLY A CA 1
ATOM 731 C C . GLY A 1 91 ? -12.359 -1.983 -4.625 1.00 75.81 91 GLY A C 1
ATOM 732 O O . GLY A 1 91 ? -11.812 -2.550 -5.569 1.00 75.81 91 GLY A O 1
ATOM 733 N N . ARG A 1 92 ? -13.625 -2.239 -4.287 1.00 65.44 92 ARG A N 1
ATOM 734 C CA . ARG A 1 92 ? -14.528 -3.070 -5.093 1.00 65.44 92 ARG A CA 1
ATOM 735 C C . ARG A 1 92 ? -15.494 -2.158 -5.849 1.00 65.44 92 ARG A C 1
ATOM 737 O O . ARG A 1 92 ? -16.020 -1.226 -5.245 1.00 65.44 92 ARG A O 1
ATOM 744 N N . ALA A 1 93 ? -15.680 -2.466 -7.134 1.00 46.66 93 ALA A N 1
ATOM 745 C CA . ALA A 1 93 ? -16.561 -1.783 -8.078 1.00 46.66 93 ALA A CA 1
ATOM 746 C C . ALA A 1 93 ? -17.998 -1.679 -7.546 1.00 46.66 93 ALA A C 1
ATOM 748 O O . ALA A 1 93 ? -18.534 -2.677 -7.049 1.00 46.66 93 ALA A O 1
ATOM 749 N N . ALA A 1 94 ? -18.588 -0.487 -7.653 1.00 41.16 94 ALA A N 1
ATOM 750 C CA . ALA A 1 94 ? -20.041 -0.350 -7.657 1.00 41.16 94 ALA A CA 1
ATOM 751 C C . ALA A 1 94 ? -20.591 -0.785 -9.023 1.00 41.16 94 ALA A C 1
ATOM 753 O O . ALA A 1 94 ? -19.917 -0.523 -10.045 1.00 41.16 94 ALA A O 1
#

Secondary structure (DSSP, 8-state):
-HHHHH--SSEEE-SS-TTS-HHHHHHHHHHH----EEEHHHHHHHHH---S---HHHHHHHHHHHHHHH-SSTTS-SSEEEETTTEEEE----

Foldseek 3Di:
DVCVVVVDLEAEFECPFVPDRSVVVVVVCVVPDPRHYAYPQNCCCPVPVDPDPPDVVVVVVVLLVVCVVPPPDSVDRQQWDQDPRGGTDGHDDD

InterPro domains:
  IPR001789 Signal transduction response regulator, receiver domain [PS50110] (1-94)
  IPR001867 OmpR/PhoB-type DNA-binding domain [PF00486] (37-89)
  IPR001867 OmpR/PhoB-type DNA-binding domain [PS51755] (1-92)
  IPR001867 OmpR/PhoB-type DNA-binding domain [SM00862] (26-90)
  IPR001867 OmpR/PhoB-type DNA-binding domain [cd00383] (37-89)
  IPR011006 CheY-like superfamily [SSF52172] (3-39)
  IPR016032 Signal transduction response regulator, C-terminal effector [SSF46894] (37-89)
  IPR036388 Winged helix-like DNA-binding domain superfamily [G3DSA:1.10.10.10] (35-93)
  IPR039420 Transcriptional regulatory protein WalR-like [PTHR48111] (4-38)

Sequence (94 aa):
GAFRESKPDLVLLDLMLPGKDGMEVCREIRRESDVPIITREQLLEEVWGYQHSADTRLVNVHVQRLRSKIERDPENPEIVVTVRGVGYRAGRAA

Radius of gyration: 13.93 Å; chains: 1; bounding box: 37×25×38 Å

Organism: NCBI:txid170994